Protein AF-A0A961G7U5-F1 (afdb_monomer_lite)

Structure (mmCIF, N/CA/C/O backbone):
data_AF-A0A961G7U5-F1
#
_entry.id   AF-A0A961G7U5-F1
#
loop_
_atom_site.group_PDB
_atom_site.id
_atom_site.type_symbol
_atom_site.label_atom_id
_atom_site.label_alt_id
_atom_site.label_comp_id
_atom_site.label_asym_id
_atom_site.label_entity_id
_atom_site.label_seq_id
_atom_site.pdbx_PDB_ins_code
_atom_site.Cartn_x
_atom_site.Cartn_y
_atom_site.Cartn_z
_atom_site.occupancy
_atom_site.B_iso_or_equiv
_atom_site.auth_seq_id
_atom_site.auth_comp_id
_atom_site.auth_asym_id
_atom_site.auth_atom_id
_atom_site.pdbx_PDB_model_num
ATOM 1 N N . PHE A 1 1 ? -13.640 0.425 8.055 1.00 95.06 1 PHE A N 1
ATOM 2 C CA . PHE A 1 1 ? -12.310 0.930 7.642 1.00 95.06 1 PHE A CA 1
ATOM 3 C C . PHE A 1 1 ? -12.146 0.727 6.143 1.00 95.06 1 PHE A C 1
ATOM 5 O O . PHE A 1 1 ? -12.747 -0.206 5.631 1.00 95.06 1 PHE A O 1
ATOM 12 N N . ALA A 1 2 ? -11.348 1.554 5.463 1.00 96.06 2 ALA A N 1
ATOM 13 C CA . ALA A 1 2 ? -11.071 1.445 4.027 1.00 96.06 2 ALA A CA 1
ATOM 14 C C . ALA A 1 2 ? -9.590 1.756 3.740 1.00 96.06 2 ALA A C 1
ATOM 16 O O . ALA A 1 2 ? -8.957 2.472 4.519 1.00 96.06 2 ALA A O 1
ATOM 17 N N . VAL A 1 3 ? -9.043 1.214 2.645 1.00 95.69 3 VAL A N 1
ATOM 18 C CA . VAL A 1 3 ? -7.662 1.438 2.170 1.00 95.69 3 VAL A CA 1
ATOM 19 C C . VAL A 1 3 ? -7.658 1.482 0.639 1.00 95.69 3 VAL A C 1
ATOM 21 O O . VAL A 1 3 ? -8.492 0.837 0.012 1.00 95.69 3 VAL A O 1
ATOM 24 N N . GLY A 1 4 ? -6.710 2.203 0.038 1.00 93.31 4 GLY A N 1
ATOM 25 C CA . GLY A 1 4 ? -6.544 2.286 -1.414 1.00 93.31 4 GLY A CA 1
ATOM 26 C C . GLY A 1 4 ? -7.451 3.336 -2.045 1.00 93.31 4 GLY A C 1
ATOM 27 O O . GLY A 1 4 ? -7.823 4.312 -1.392 1.00 93.31 4 GLY A O 1
ATOM 28 N N . ASP A 1 5 ? -7.814 3.136 -3.312 1.00 94.44 5 ASP A N 1
ATOM 29 C CA . ASP A 1 5 ? -8.534 4.142 -4.102 1.00 94.44 5 ASP A CA 1
ATOM 30 C C . ASP A 1 5 ? -9.893 4.518 -3.514 1.00 94.44 5 ASP A C 1
ATOM 32 O O . ASP A 1 5 ? -10.248 5.701 -3.480 1.00 94.44 5 ASP A O 1
ATOM 36 N N . VAL A 1 6 ? -10.596 3.520 -2.972 1.00 96.38 6 VAL A N 1
ATOM 37 C CA . VAL A 1 6 ? -11.895 3.677 -2.308 1.00 96.38 6 VAL A CA 1
ATOM 38 C C . VAL A 1 6 ? -11.808 4.511 -1.029 1.00 96.38 6 VAL A C 1
ATOM 40 O O . VAL A 1 6 ? -12.779 5.155 -0.649 1.00 96.38 6 VAL A O 1
ATOM 43 N N . ALA A 1 7 ? -10.650 4.534 -0.359 1.00 95.56 7 ALA A N 1
ATOM 44 C CA . ALA A 1 7 ? -10.489 5.291 0.878 1.00 95.56 7 ALA A CA 1
ATOM 45 C C . ALA A 1 7 ? -10.359 6.797 0.637 1.00 95.56 7 ALA A C 1
ATOM 47 O O . ALA A 1 7 ? -10.566 7.559 1.577 1.00 95.56 7 ALA A O 1
ATOM 48 N N . ALA A 1 8 ? -9.965 7.209 -0.579 1.00 94.00 8 ALA A N 1
ATOM 49 C CA . ALA A 1 8 ? -9.718 8.606 -0.946 1.00 94.00 8 ALA A CA 1
ATOM 50 C C . ALA A 1 8 ? -8.921 9.382 0.130 1.00 94.00 8 ALA A C 1
ATOM 52 O O . ALA A 1 8 ? -9.187 10.547 0.408 1.00 94.00 8 ALA A O 1
ATOM 53 N N . SER A 1 9 ? -7.951 8.709 0.759 1.00 92.31 9 SER A N 1
ATOM 54 C CA . SER A 1 9 ? -7.231 9.190 1.948 1.00 92.31 9 SER A CA 1
ATOM 55 C C . SER A 1 9 ? -6.320 10.389 1.692 1.00 92.31 9 SER A C 1
ATOM 57 O O . SER A 1 9 ? -5.897 11.059 2.629 1.00 92.31 9 SER A O 1
ATOM 59 N N . ASP A 1 10 ? -5.965 10.599 0.430 1.00 91.00 10 ASP A N 1
ATOM 60 C CA . ASP A 1 10 ? -5.032 11.600 -0.059 1.00 91.00 10 ASP A CA 1
ATOM 61 C C . ASP A 1 10 ? -5.234 11.773 -1.577 1.00 91.00 10 ASP A C 1
ATOM 63 O O . ASP A 1 10 ? -5.760 10.857 -2.221 1.00 91.00 10 ASP A O 1
ATOM 67 N N . PRO A 1 11 ? -4.798 12.897 -2.181 1.00 89.44 11 PRO A N 1
ATOM 68 C CA . PRO A 1 11 ? -4.981 13.155 -3.614 1.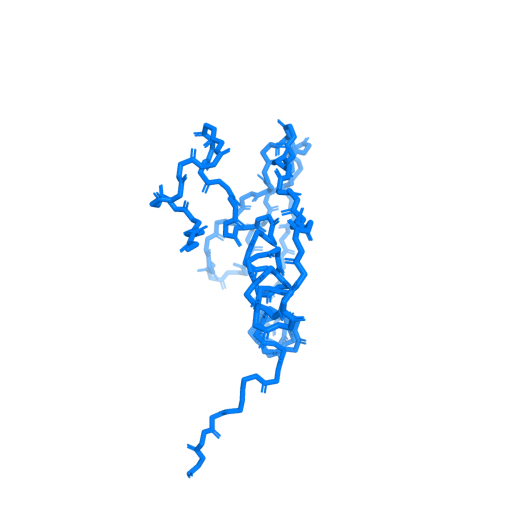00 89.44 11 PRO A CA 1
ATOM 69 C C . PRO A 1 11 ? -4.387 12.080 -4.535 1.00 89.44 11 PRO A C 1
ATOM 71 O O . PRO A 1 11 ? -4.915 11.835 -5.616 1.00 89.44 11 PRO A O 1
ATOM 74 N N . ASN A 1 12 ? -3.313 11.410 -4.101 1.00 88.00 12 ASN A N 1
ATOM 75 C CA . ASN A 1 12 ? -2.658 10.343 -4.862 1.00 88.00 12 ASN A CA 1
ATOM 76 C C . ASN A 1 12 ? -3.257 8.954 -4.585 1.00 88.00 12 ASN A C 1
ATOM 78 O O . ASN A 1 12 ? -2.732 7.959 -5.089 1.00 88.00 12 ASN A O 1
ATOM 82 N N . ARG A 1 13 ? -4.312 8.871 -3.760 1.00 90.81 13 ARG A N 1
ATOM 83 C CA . ARG A 1 13 ? -4.994 7.624 -3.383 1.00 90.81 13 ARG A CA 1
ATOM 84 C C . ARG A 1 13 ? -4.006 6.536 -2.949 1.00 90.81 13 ARG A C 1
ATOM 86 O O . ARG A 1 13 ? -4.028 5.389 -3.396 1.00 90.81 13 ARG A O 1
ATOM 93 N N . SER A 1 14 ? -3.060 6.920 -2.099 1.00 90.31 14 SER A N 1
ATOM 94 C CA . SER A 1 14 ? -1.810 6.182 -1.932 1.00 90.31 14 SER A CA 1
ATOM 95 C C . SER A 1 14 ? -1.771 5.262 -0.713 1.00 90.31 14 SER A C 1
ATOM 97 O O . SER A 1 14 ? -0.801 4.525 -0.555 1.00 90.31 14 SER A O 1
ATOM 99 N N . SER A 1 15 ? -2.806 5.235 0.132 1.00 93.44 15 SER A N 1
ATOM 100 C CA . SER A 1 15 ? -2.803 4.458 1.386 1.00 93.44 15 SER A CA 1
ATOM 101 C C . SER A 1 15 ? -2.508 2.962 1.224 1.00 93.44 15 SER A C 1
ATOM 103 O O . SER A 1 15 ? -1.883 2.386 2.110 1.00 93.44 15 SER A O 1
ATOM 105 N N . ALA A 1 16 ? -2.880 2.321 0.111 1.00 91.62 16 ALA A N 1
ATOM 106 C CA . ALA A 1 16 ? -2.506 0.923 -0.143 1.00 91.62 16 ALA A CA 1
ATOM 107 C C . ALA A 1 16 ? -0.988 0.748 -0.318 1.00 91.62 16 ALA A C 1
ATOM 109 O O . ALA A 1 16 ? -0.403 -0.185 0.225 1.00 91.6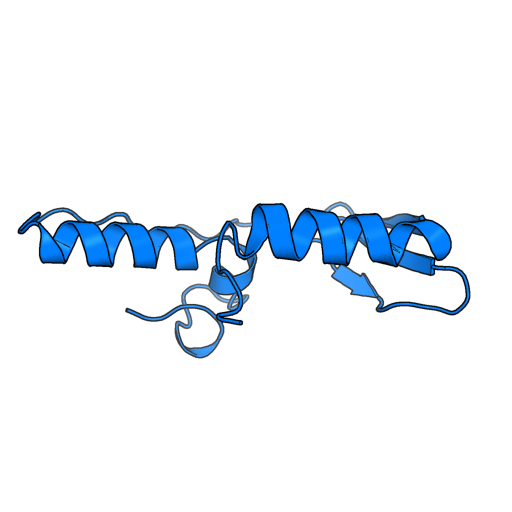2 16 ALA A O 1
ATOM 110 N N . ARG A 1 17 ? -0.352 1.685 -1.030 1.00 88.62 17 ARG A N 1
ATOM 111 C CA . ARG A 1 17 ? 1.095 1.702 -1.289 1.00 88.62 17 ARG A CA 1
ATOM 112 C C . ARG A 1 17 ? 1.865 2.148 -0.042 1.00 88.62 17 ARG A C 1
ATOM 114 O O . ARG A 1 17 ? 2.908 1.603 0.275 1.00 88.62 17 ARG A O 1
ATOM 121 N N . ASN A 1 18 ? 1.289 3.066 0.729 1.00 91.19 18 ASN A N 1
ATOM 122 C CA . ASN A 1 18 ? 1.889 3.690 1.908 1.00 91.19 18 ASN A CA 1
ATOM 123 C C . ASN A 1 18 ? 1.564 2.999 3.239 1.00 91.19 18 ASN A C 1
ATOM 125 O O . ASN A 1 18 ? 1.437 3.662 4.266 1.00 91.19 18 ASN A O 1
ATOM 129 N N . TRP A 1 19 ? 1.419 1.673 3.248 1.00 92.50 19 TRP A N 1
ATOM 130 C CA . TRP A 1 19 ? 1.213 0.890 4.479 1.00 92.50 19 TRP A CA 1
ATOM 131 C C . TRP A 1 19 ? -0.042 1.258 5.298 1.00 92.50 19 TRP A C 1
ATOM 133 O O . TRP A 1 19 ? -0.165 0.890 6.468 1.00 92.50 19 TRP A O 1
ATOM 143 N N . GLY A 1 20 ? -1.026 1.934 4.701 1.00 94.56 20 GLY A N 1
ATOM 144 C CA . GLY A 1 20 ? -2.281 2.310 5.357 1.00 94.56 20 GLY A CA 1
ATOM 145 C C . GLY A 1 20 ? -3.098 1.102 5.829 1.00 94.56 20 GLY A C 1
ATOM 146 O O . GLY A 1 20 ? -3.788 1.175 6.846 1.00 94.56 20 GLY A O 1
ATOM 147 N N . PHE A 1 21 ? -2.951 -0.052 5.171 1.00 93.56 21 PHE A N 1
ATOM 148 C CA . PHE A 1 21 ? -3.564 -1.305 5.618 1.00 93.56 21 PHE A CA 1
ATOM 149 C C . PHE A 1 21 ? -3.042 -1.783 6.978 1.00 93.56 21 PHE A C 1
ATOM 151 O O . PHE A 1 21 ? -3.811 -2.360 7.746 1.00 93.56 21 PHE A O 1
ATOM 158 N N . LEU A 1 22 ? -1.791 -1.478 7.344 1.00 93.69 22 LEU A N 1
ATOM 159 C CA . LEU A 1 22 ? -1.268 -1.789 8.678 1.00 93.69 22 LEU A CA 1
ATOM 160 C C . LEU A 1 22 ? -1.915 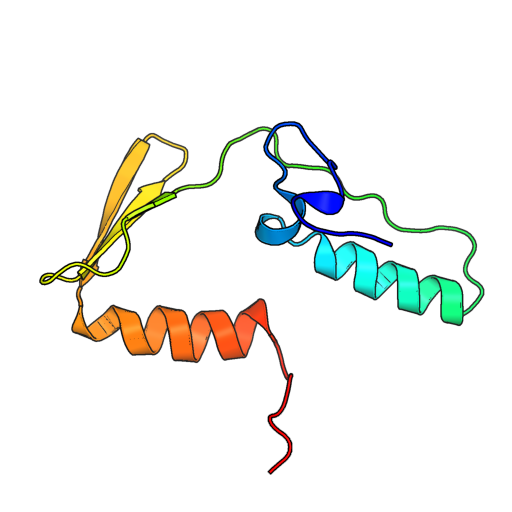-0.913 9.757 1.00 93.69 22 LEU A C 1
ATOM 162 O O . LEU A 1 22 ? -2.170 -1.384 10.867 1.00 93.69 22 LEU A O 1
ATOM 166 N N . VAL A 1 23 ? -2.228 0.347 9.435 1.00 96.31 23 VAL A N 1
ATOM 167 C CA . VAL A 1 23 ? -2.983 1.241 10.329 1.00 96.31 23 VAL A CA 1
ATOM 16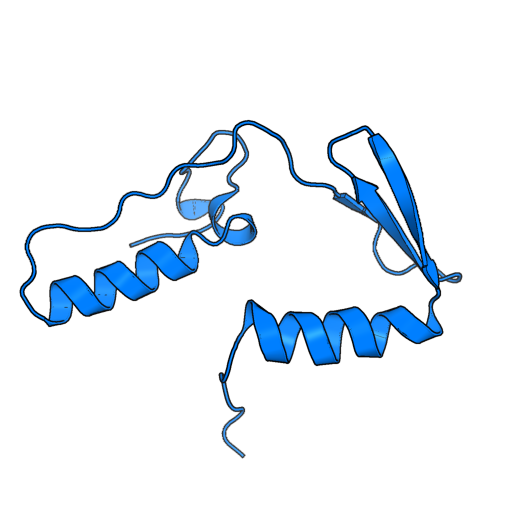8 C C . VAL A 1 23 ? -4.392 0.695 10.546 1.00 96.31 23 VAL A C 1
ATOM 170 O O . VAL A 1 23 ? -4.848 0.617 11.688 1.00 96.31 23 VAL A O 1
ATOM 173 N N . VAL A 1 24 ? -5.056 0.254 9.474 1.00 96.38 24 VAL A N 1
ATOM 174 C CA . VAL A 1 24 ? -6.376 -0.384 9.560 1.00 96.38 24 VAL A CA 1
ATOM 175 C C . VAL A 1 24 ? -6.326 -1.656 10.401 1.00 96.38 24 VAL A C 1
ATOM 177 O O . VAL A 1 24 ? -7.096 -1.762 11.352 1.00 96.38 24 VAL A O 1
ATOM 180 N N . ALA A 1 25 ? -5.398 -2.577 10.131 1.00 94.75 25 ALA A N 1
ATOM 181 C CA . ALA A 1 25 ? -5.257 -3.813 10.901 1.00 94.75 25 ALA A CA 1
ATOM 182 C C . ALA A 1 25 ? -5.025 -3.536 12.399 1.00 94.75 25 ALA A C 1
ATOM 184 O O . ALA A 1 25 ? -5.668 -4.138 13.264 1.00 94.75 25 ALA A O 1
ATOM 185 N N . ALA A 1 26 ? -4.159 -2.569 12.724 1.00 95.75 26 ALA A N 1
ATOM 186 C CA . ALA A 1 26 ? -3.915 -2.161 14.104 1.00 95.75 26 ALA A CA 1
ATOM 187 C C . ALA A 1 26 ? -5.172 -1.584 14.778 1.00 95.75 26 ALA A C 1
ATOM 189 O O . ALA A 1 26 ? -5.428 -1.888 15.945 1.00 95.75 26 ALA A O 1
ATOM 190 N N . ASN A 1 27 ? -5.957 -0.782 14.056 1.00 97.62 27 ASN A N 1
ATOM 191 C CA . ASN A 1 27 ? -7.173 -0.158 14.573 1.00 97.62 27 ASN A CA 1
ATOM 192 C C . ASN A 1 27 ? -8.329 -1.147 14.735 1.00 97.62 27 ASN A C 1
ATOM 194 O O . ASN A 1 27 ? -9.041 -1.061 15.730 1.00 97.62 27 ASN A O 1
ATOM 198 N N . VAL A 1 28 ? -8.483 -2.107 13.819 1.00 96.94 28 VAL A N 1
ATOM 199 C CA . VAL A 1 28 ? -9.446 -3.212 13.958 1.00 96.94 28 VAL A CA 1
ATOM 200 C C . VAL A 1 28 ? -9.167 -3.979 15.247 1.00 96.94 28 VAL A C 1
ATOM 202 O O . VAL A 1 28 ? -10.062 -4.139 16.072 1.00 96.94 28 VAL A O 1
ATOM 205 N N . ARG A 1 29 ? -7.906 -4.367 15.481 1.00 96.75 29 ARG A N 1
ATOM 206 C CA . ARG A 1 29 ? -7.506 -5.038 16.726 1.00 96.75 29 ARG A CA 1
ATOM 207 C C . ARG A 1 29 ? -7.749 -4.163 17.960 1.00 96.75 29 ARG A C 1
ATOM 209 O O . ARG A 1 29 ? -8.202 -4.663 18.983 1.00 96.75 29 ARG A O 1
ATOM 216 N N . ALA A 1 30 ? -7.446 -2.866 17.880 1.00 97.56 30 ALA A N 1
ATOM 217 C CA . ALA A 1 30 ? -7.645 -1.937 18.990 1.00 97.56 30 ALA A CA 1
ATOM 218 C C . ALA A 1 30 ? -9.131 -1.790 19.361 1.00 97.56 30 ALA A C 1
ATOM 220 O O . ALA A 1 30 ? -9.459 -1.881 20.545 1.00 97.56 30 ALA A O 1
ATOM 221 N N . LEU A 1 31 ? -10.014 -1.635 18.368 1.00 97.31 31 LEU A N 1
ATOM 222 C CA . LEU A 1 31 ? -11.463 -1.590 18.576 1.00 97.31 31 LEU A CA 1
ATOM 223 C C . LEU A 1 31 ? -11.992 -2.895 19.163 1.00 97.31 31 LEU A C 1
ATOM 225 O O . LEU A 1 31 ? -12.741 -2.851 20.132 1.00 97.31 31 LEU A O 1
ATOM 229 N N . ALA A 1 32 ? -11.552 -4.042 18.637 1.00 97.38 32 ALA A N 1
ATOM 230 C CA . ALA A 1 32 ? -11.928 -5.347 19.178 1.00 97.38 32 ALA A CA 1
ATOM 231 C C . ALA A 1 32 ? -11.505 -5.515 20.651 1.00 97.38 32 ALA A C 1
ATOM 233 O O . ALA A 1 32 ? -12.187 -6.182 21.416 1.00 97.38 32 ALA A O 1
ATOM 234 N N . SER A 1 33 ? -10.413 -4.863 21.070 1.00 97.31 33 SER A N 1
ATOM 235 C CA . SER A 1 33 ? -9.964 -4.811 22.472 1.00 97.31 33 SER A CA 1
ATOM 236 C C . SER A 1 33 ? -10.582 -3.677 23.312 1.00 97.31 33 SER A C 1
ATOM 238 O O . SER A 1 33 ? -10.093 -3.398 24.403 1.00 97.31 33 SER A O 1
ATOM 240 N N . GLY A 1 34 ? -11.593 -2.964 22.804 1.00 96.75 34 GLY A N 1
ATOM 241 C CA . GLY A 1 34 ? -12.283 -1.889 23.531 1.00 96.75 34 GLY A CA 1
ATOM 242 C C . GLY A 1 34 ? -11.508 -0.570 23.660 1.00 96.75 34 GLY A C 1
ATOM 243 O O . GLY A 1 34 ? -11.878 0.300 24.449 1.00 96.75 34 GLY A O 1
ATOM 244 N N . LYS A 1 35 ? -10.422 -0.368 22.901 1.00 96.19 35 LYS A N 1
ATOM 245 C CA . LYS A 1 35 ? -9.650 0.883 22.963 1.00 96.19 35 LYS A CA 1
ATOM 246 C C . LYS A 1 35 ? -10.385 2.019 22.257 1.00 96.19 35 LYS A C 1
ATOM 248 O O . LYS A 1 35 ? -10.816 1.881 21.117 1.00 96.19 35 LYS A O 1
ATOM 253 N N . ARG A 1 36 ? -10.418 3.193 22.898 1.00 89.56 36 ARG A N 1
ATOM 254 C CA . ARG A 1 36 ? -11.056 4.406 22.348 1.00 89.56 36 ARG A CA 1
ATOM 255 C C . ARG A 1 36 ? -10.169 5.210 21.392 1.00 89.56 36 ARG A C 1
ATOM 257 O O . ARG A 1 36 ? -10.687 5.938 20.554 1.00 89.56 36 ARG A O 1
ATOM 264 N N . ARG A 1 37 ? -8.838 5.116 21.508 1.00 94.75 37 ARG A N 1
ATOM 265 C CA . ARG A 1 37 ? -7.896 5.870 20.657 1.00 94.75 37 ARG A CA 1
ATOM 266 C C . ARG A 1 37 ? -7.378 4.993 19.523 1.00 94.75 37 ARG A C 1
ATOM 268 O O . ARG A 1 37 ? -6.750 3.965 19.769 1.00 94.75 37 ARG A O 1
ATOM 275 N N . LEU A 1 38 ? -7.613 5.442 18.293 1.00 96.88 38 LEU A N 1
ATOM 276 C CA . LEU A 1 38 ? -7.160 4.793 17.066 1.00 96.88 38 LEU A CA 1
ATOM 277 C C . LEU A 1 38 ? -5.973 5.540 16.459 1.00 96.88 38 LEU A C 1
ATOM 279 O O . LEU A 1 38 ? -5.818 6.750 16.629 1.00 96.88 38 LEU A O 1
ATOM 283 N N . ARG A 1 39 ? -5.128 4.810 15.735 1.00 96.31 39 ARG A N 1
ATOM 284 C CA . ARG A 1 39 ? -4.024 5.374 14.959 1.00 96.31 39 ARG A CA 1
ATOM 285 C C . ARG A 1 39 ? -4.574 6.131 13.755 1.00 96.31 39 ARG A C 1
ATOM 287 O O . ARG A 1 39 ? -5.517 5.673 13.109 1.00 96.31 39 ARG A O 1
ATOM 294 N N . ARG A 1 40 ? -3.953 7.262 13.430 1.00 95.12 40 ARG A N 1
ATOM 295 C CA . ARG A 1 40 ? -4.258 8.052 12.234 1.00 95.12 40 ARG A CA 1
ATOM 296 C C . ARG A 1 40 ? -3.239 7.732 11.144 1.00 95.12 40 ARG A C 1
ATOM 298 O O . ARG A 1 40 ? -2.048 7.646 11.425 1.00 95.12 40 ARG A O 1
ATOM 305 N N . PHE A 1 41 ? -3.718 7.550 9.921 1.00 94.81 41 PHE A N 1
ATOM 306 C CA . PHE A 1 41 ? -2.859 7.468 8.746 1.00 94.81 41 PHE A CA 1
ATOM 307 C C . PHE A 1 41 ? -2.467 8.883 8.304 1.00 94.81 41 PHE A C 1
ATOM 309 O O . PHE A 1 41 ? -3.317 9.771 8.285 1.00 94.81 41 PHE A O 1
ATOM 316 N N . SER A 1 42 ? -1.199 9.077 7.949 1.00 93.06 42 SER A N 1
ATOM 317 C CA . SER A 1 42 ? -0.706 10.293 7.302 1.00 93.06 42 SER A CA 1
ATOM 318 C C . SER A 1 42 ? -0.038 9.887 6.000 1.00 93.06 42 SER A C 1
ATOM 320 O O . SER A 1 42 ? 0.898 9.086 6.017 1.00 93.06 42 SER A O 1
ATOM 322 N N . ALA A 1 43 ? -0.525 10.420 4.883 1.00 89.88 43 ALA A N 1
ATOM 323 C CA . ALA A 1 43 ? 0.088 10.173 3.588 1.00 89.88 43 ALA A CA 1
ATOM 324 C C . ALA A 1 43 ? 1.433 10.914 3.487 1.00 89.88 43 ALA A C 1
ATOM 326 O O . ALA A 1 43 ? 1.537 12.048 3.966 1.00 89.88 43 ALA A O 1
ATOM 327 N N . PRO A 1 44 ? 2.463 10.313 2.869 1.00 85.81 44 PRO A N 1
ATOM 328 C CA . PRO A 1 44 ? 3.675 11.038 2.512 1.00 85.81 44 PRO A CA 1
ATOM 329 C C . PRO A 1 44 ? 3.374 12.166 1.525 1.00 85.81 44 PRO A C 1
ATOM 331 O O . PRO A 1 44 ? 2.500 12.037 0.668 1.00 85.81 44 PRO A O 1
ATOM 334 N N . SER A 1 45 ? 4.133 13.256 1.621 1.00 80.44 45 SER A N 1
ATOM 335 C CA . SER A 1 45 ? 4.012 14.402 0.712 1.00 80.44 45 SER A CA 1
ATOM 336 C C . SER A 1 45 ? 4.534 14.112 -0.696 1.00 80.44 45 SER A C 1
ATOM 338 O O . SER A 1 45 ? 4.089 14.736 -1.656 1.00 80.44 45 SER A O 1
ATOM 340 N N . GLN A 1 46 ? 5.461 13.161 -0.824 1.00 74.38 46 GLN A N 1
ATOM 341 C CA . GLN A 1 46 ? 6.115 12.826 -2.083 1.00 74.38 46 GLN A CA 1
ATOM 342 C C . GLN A 1 46 ? 5.466 11.622 -2.757 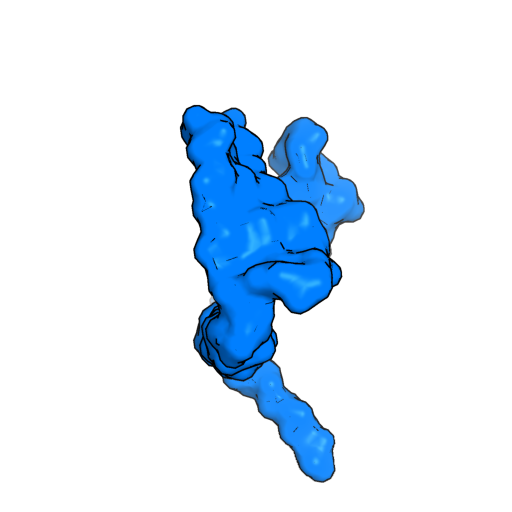1.00 74.38 46 GLN A C 1
ATOM 344 O O . GLN A 1 46 ? 5.053 10.655 -2.108 1.00 74.38 46 GLN A O 1
ATOM 349 N N . ARG A 1 47 ? 5.412 11.673 -4.091 1.00 71.31 47 ARG A N 1
ATOM 350 C CA . ARG A 1 47 ? 5.015 10.519 -4.896 1.00 71.31 47 ARG A CA 1
ATOM 351 C C . ARG A 1 47 ? 6.041 9.408 -4.721 1.00 71.31 47 ARG A C 1
ATOM 353 O O . ARG A 1 47 ? 7.235 9.657 -4.589 1.00 71.31 47 ARG A O 1
ATOM 360 N N . TRP A 1 48 ? 5.557 8.174 -4.716 1.00 71.62 48 TRP A N 1
ATOM 361 C CA . TRP A 1 48 ? 6.439 7.019 -4.776 1.00 71.62 48 TRP A CA 1
ATOM 362 C C . TRP A 1 48 ? 7.142 6.947 -6.120 1.00 71.62 48 TRP A C 1
ATOM 364 O O . TRP A 1 48 ? 6.668 7.486 -7.122 1.00 71.62 48 TRP A O 1
ATOM 374 N N . GLY A 1 49 ? 8.243 6.208 -6.116 1.00 77.56 49 GLY A N 1
ATOM 375 C CA . GLY A 1 49 ? 8.818 5.707 -7.339 1.00 77.56 49 GLY A CA 1
ATOM 376 C C . GLY A 1 49 ? 7.813 4.875 -8.139 1.00 77.56 49 GLY A C 1
ATOM 377 O O . GLY A 1 49 ? 6.922 4.243 -7.564 1.00 77.56 49 GLY A O 1
ATOM 378 N N . SER A 1 50 ? 7.934 4.885 -9.462 1.00 83.88 50 SER A N 1
ATOM 379 C CA . SER A 1 50 ? 7.123 4.051 -10.348 1.00 83.88 50 SER A CA 1
ATOM 380 C C . SER A 1 50 ? 7.936 2.869 -10.854 1.00 83.88 50 SER A C 1
ATOM 382 O O . SER A 1 50 ? 9.158 2.915 -10.955 1.00 83.88 50 SER A O 1
ATOM 384 N N . ILE A 1 51 ? 7.248 1.781 -11.168 1.00 86.25 51 ILE A N 1
ATOM 385 C CA . ILE A 1 51 ? 7.857 0.612 -11.785 1.00 86.25 51 ILE A CA 1
ATOM 386 C C . ILE A 1 51 ? 7.266 0.502 -13.181 1.00 86.25 51 ILE A C 1
ATOM 388 O O . ILE A 1 51 ? 6.051 0.360 -13.326 1.00 86.25 51 ILE A O 1
ATOM 392 N N . LEU A 1 52 ? 8.117 0.551 -14.200 1.00 83.94 52 LEU A N 1
ATOM 393 C CA . LEU A 1 52 ? 7.735 0.083 -15.524 1.00 83.94 52 LEU A CA 1
ATOM 394 C C . LEU A 1 52 ? 7.860 -1.439 -15.479 1.00 83.94 52 LEU A C 1
ATOM 396 O O . LEU A 1 52 ? 8.943 -1.949 -15.191 1.00 83.94 52 LEU A O 1
ATOM 400 N N . GLY A 1 53 ? 6.727 -2.130 -15.656 1.00 76.88 53 GLY A N 1
ATOM 401 C CA . GLY A 1 53 ? 6.580 -3.575 -15.443 1.00 76.88 53 GLY A CA 1
ATOM 402 C C . GLY A 1 53 ? 7.641 -4.426 -16.147 1.00 76.88 53 GLY A C 1
ATOM 403 O O . GLY A 1 53 ? 8.391 -3.926 -16.980 1.00 76.88 53 GLY A O 1
ATOM 404 N N . ALA A 1 54 ? 7.721 -5.715 -15.805 1.00 80.38 54 ALA A N 1
ATOM 405 C CA . ALA A 1 54 ? 8.811 -6.586 -16.251 1.00 80.38 54 ALA A CA 1
ATOM 406 C C . ALA A 1 54 ? 9.019 -6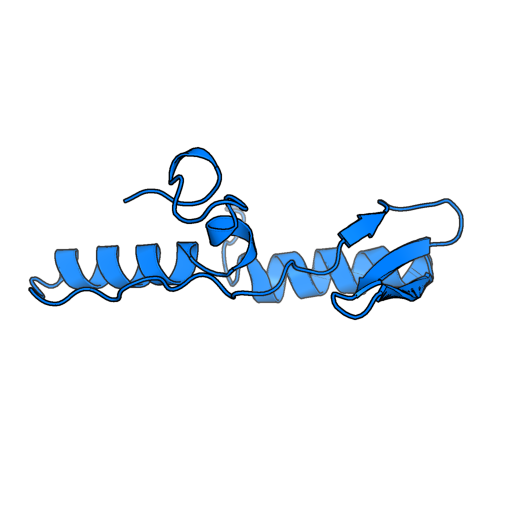.526 -17.778 1.00 80.38 54 ALA A C 1
ATOM 408 O O . ALA A 1 54 ? 8.134 -6.873 -18.556 1.00 80.38 54 ALA A O 1
ATOM 409 N N . GLN A 1 55 ? 10.195 -6.054 -18.183 1.00 87.06 55 GLN A N 1
ATOM 410 C CA . GLN A 1 55 ? 10.666 -5.966 -19.560 1.00 87.06 55 GLN A CA 1
ATOM 411 C C . GLN A 1 55 ? 11.516 -7.197 -19.907 1.00 87.06 55 GLN A C 1
ATOM 413 O O . GLN A 1 55 ? 11.868 -8.007 -19.042 1.00 87.06 55 GLN A O 1
ATOM 418 N N . SER A 1 56 ? 11.887 -7.333 -21.183 1.00 86.44 56 SER A N 1
ATOM 419 C CA . SER A 1 56 ? 12.729 -8.435 -21.669 1.00 86.44 56 SER A CA 1
ATOM 420 C C . SER A 1 56 ? 14.075 -8.532 -20.941 1.00 86.44 56 SER A C 1
ATOM 422 O O . SER A 1 56 ? 14.549 -9.644 -20.698 1.00 86.44 56 SER A O 1
ATOM 424 N N . ASP A 1 57 ? 14.642 -7.391 -20.554 1.00 87.69 57 ASP A N 1
ATOM 425 C CA . ASP A 1 57 ? 15.954 -7.218 -19.928 1.00 87.69 57 ASP A CA 1
ATOM 426 C C . ASP A 1 57 ? 15.895 -6.968 -18.407 1.00 87.69 57 ASP A C 1
ATOM 428 O O . ASP A 1 57 ? 16.927 -6.917 -17.735 1.00 87.69 57 ASP A O 1
ATOM 432 N N . GLY A 1 58 ? 14.700 -6.856 -17.820 1.00 88.81 58 GLY A N 1
ATOM 433 C CA . GLY A 1 58 ? 14.527 -6.698 -16.376 1.00 88.81 58 GLY A CA 1
ATOM 434 C C . GLY A 1 58 ? 13.418 -5.730 -16.000 1.00 88.81 58 GLY A C 1
ATOM 435 O O . GLY A 1 58 ? 12.483 -5.513 -16.757 1.00 88.81 58 GLY A O 1
ATOM 436 N N . LEU A 1 59 ? 13.506 -5.150 -14.810 1.00 91.12 59 LEU A N 1
ATOM 437 C CA . LEU A 1 59 ? 12.498 -4.244 -14.276 1.00 91.12 59 LEU A CA 1
ATOM 438 C C . LEU A 1 59 ? 13.088 -2.853 -14.072 1.00 91.12 59 LEU A C 1
ATOM 440 O O . LEU A 1 59 ? 14.085 -2.706 -13.366 1.00 91.12 59 LEU A O 1
ATOM 444 N N . LEU A 1 60 ? 12.465 -1.839 -14.668 1.00 91.69 60 LEU A N 1
ATOM 445 C CA . LEU A 1 60 ? 12.909 -0.459 -14.523 1.00 91.69 60 LEU A CA 1
ATOM 446 C C . LEU A 1 60 ? 12.129 0.213 -13.391 1.00 91.69 60 LEU A C 1
ATOM 448 O O . LEU A 1 60 ? 10.903 0.315 -13.432 1.00 91.69 60 LEU A O 1
ATOM 452 N N . VAL A 1 61 ? 12.858 0.661 -12.376 1.00 90.12 61 VAL A N 1
ATOM 453 C CA . VAL A 1 61 ? 12.330 1.339 -11.195 1.00 90.12 61 VAL A CA 1
ATOM 454 C C . VAL A 1 61 ? 12.759 2.796 -11.254 1.00 90.12 61 VAL A C 1
ATOM 456 O O . VAL A 1 61 ? 13.948 3.105 -11.261 1.00 90.12 61 VAL A O 1
ATOM 459 N N . PHE A 1 62 ? 11.790 3.694 -11.281 1.00 89.12 62 PHE A N 1
ATOM 460 C CA . PHE A 1 62 ? 11.987 5.128 -11.156 1.00 89.12 62 PHE A CA 1
ATOM 461 C C . PHE A 1 62 ? 11.836 5.503 -9.697 1.00 89.12 62 PHE A C 1
ATOM 463 O O . PHE A 1 62 ? 10.870 5.105 -9.061 1.00 89.12 62 PHE A O 1
ATOM 470 N N . GLN A 1 63 ? 12.777 6.256 -9.156 1.00 85.75 63 GLN A N 1
ATOM 471 C CA . GLN A 1 63 ? 12.744 6.752 -7.791 1.00 85.75 63 GLN A CA 1
ATOM 472 C C . GLN A 1 63 ? 12.000 8.096 -7.723 1.00 85.75 63 GLN A C 1
ATOM 474 O O . GLN A 1 63 ? 11.886 8.790 -8.737 1.00 85.75 63 GLN A O 1
ATOM 479 N N . PRO A 1 64 ? 11.507 8.501 -6.537 1.00 81.69 64 PRO A N 1
ATOM 480 C CA . PRO A 1 64 ? 10.880 9.811 -6.345 1.00 81.69 64 PRO A CA 1
ATOM 481 C C . PRO A 1 64 ? 11.762 10.998 -6.756 1.00 81.69 64 PRO A C 1
ATOM 483 O O . PRO A 1 64 ? 11.243 12.049 -7.114 1.00 81.69 64 PRO A O 1
ATOM 486 N N . ASP A 1 65 ? 13.087 10.831 -6.708 1.00 84.00 65 ASP A N 1
ATOM 487 C CA . ASP A 1 65 ? 14.081 11.838 -7.097 1.00 84.00 65 ASP A CA 1
ATOM 488 C C . ASP A 1 65 ? 14.356 11.878 -8.615 1.00 84.00 65 ASP A C 1
ATOM 490 O O . ASP A 1 65 ? 15.239 12.603 -9.066 1.00 84.00 65 ASP A O 1
ATOM 494 N N . GLY A 1 66 ? 13.610 11.099 -9.407 1.00 83.31 66 GLY A N 1
ATOM 495 C CA . GLY A 1 66 ? 13.718 11.039 -10.864 1.00 83.31 66 GLY A CA 1
ATOM 496 C C . GLY A 1 66 ? 14.784 10.074 -11.387 1.00 83.31 66 GLY A C 1
ATOM 497 O O . GLY A 1 66 ? 14.852 9.852 -12.596 1.00 83.31 66 GLY A O 1
ATOM 498 N N . LYS A 1 67 ? 15.596 9.455 -10.521 1.00 89.06 67 LYS A N 1
ATOM 499 C CA . LYS A 1 67 ? 16.596 8.475 -10.965 1.00 89.06 67 LYS A CA 1
ATOM 500 C C . LYS A 1 67 ? 15.936 7.170 -11.384 1.00 89.06 67 LYS A C 1
ATOM 502 O O . LYS A 1 67 ? 15.036 6.678 -10.709 1.00 89.06 67 LYS A O 1
ATOM 507 N N . ALA A 1 68 ? 16.446 6.558 -12.445 1.00 90.12 68 ALA A N 1
ATOM 508 C CA . ALA A 1 68 ? 16.037 5.226 -12.869 1.00 90.12 68 ALA A CA 1
ATOM 509 C C . ALA A 1 68 ? 17.105 4.190 -12.493 1.00 90.12 68 ALA A C 1
ATOM 511 O O . ALA A 1 68 ? 18.295 4.405 -12.712 1.00 90.12 68 ALA A O 1
ATOM 512 N N . MET A 1 69 ? 16.676 3.054 -11.949 1.00 90.81 69 MET A N 1
ATOM 513 C CA . MET A 1 69 ? 17.515 1.882 -11.714 1.00 90.81 69 MET A CA 1
ATOM 514 C C . MET A 1 69 ? 16.884 0.654 -12.360 1.00 90.81 69 MET A C 1
ATOM 516 O O . MET A 1 69 ? 15.664 0.497 -12.358 1.00 90.81 69 MET A O 1
ATOM 520 N N . ARG A 1 70 ? 17.714 -0.239 -12.897 1.00 90.44 70 ARG A N 1
ATOM 521 C CA . ARG A 1 70 ? 17.250 -1.481 -13.513 1.00 90.44 70 ARG A CA 1
ATOM 522 C C . ARG A 1 70 ? 17.600 -2.666 -12.628 1.00 90.44 70 ARG A C 1
ATOM 524 O O . ARG A 1 70 ? 18.767 -2.893 -12.329 1.00 90.44 70 ARG A O 1
ATOM 531 N N . VAL A 1 71 ? 16.586 -3.435 -12.248 1.00 89.69 71 VAL A N 1
ATOM 532 C CA . VAL A 1 71 ? 16.763 -4.749 -11.627 1.00 89.69 71 VAL A CA 1
ATOM 533 C C . VAL A 1 71 ? 16.859 -5.785 -12.752 1.00 89.69 71 VAL A C 1
ATOM 535 O O . VAL A 1 71 ? 15.903 -5.914 -13.520 1.00 89.69 71 VAL A O 1
ATOM 538 N N . PRO A 1 72 ? 17.976 -6.520 -12.891 1.00 89.88 72 PRO A N 1
ATOM 539 C CA . PRO A 1 72 ? 18.131 -7.534 -13.931 1.00 89.88 72 PRO A CA 1
ATOM 540 C C . PRO A 1 72 ? 17.056 -8.621 -13.847 1.00 89.88 72 PRO A C 1
ATOM 542 O O . PRO A 1 72 ? 16.702 -9.066 -12.754 1.00 89.88 72 PRO A O 1
ATOM 545 N N . ARG A 1 73 ? 16.578 -9.102 -15.001 1.00 89.31 73 ARG A N 1
ATOM 546 C CA . ARG A 1 73 ? 15.495 -10.101 -15.096 1.00 89.31 73 ARG A CA 1
ATOM 547 C C . ARG A 1 73 ? 15.653 -11.333 -14.185 1.00 89.31 73 ARG A C 1
ATOM 549 O O . ARG A 1 73 ? 14.663 -11.677 -13.541 1.00 89.31 73 ARG A O 1
ATOM 556 N N . PRO A 1 74 ? 16.834 -11.972 -14.058 1.00 89.00 74 PRO A N 1
ATOM 557 C CA . PRO A 1 74 ? 16.990 -13.147 -13.194 1.00 89.00 74 PRO A CA 1
ATOM 558 C C . PRO A 1 74 ? 16.735 -12.854 -11.710 1.00 89.00 74 PRO A C 1
ATOM 560 O O . PRO A 1 74 ? 16.376 -13.753 -10.957 1.00 89.00 74 PRO A O 1
ATOM 563 N N . LEU A 1 75 ? 16.898 -11.596 -11.290 1.00 88.38 75 LEU A N 1
ATOM 564 C CA . LEU A 1 75 ? 16.702 -11.171 -9.907 1.00 88.38 75 LEU A CA 1
ATOM 565 C C . LEU A 1 75 ? 15.269 -10.714 -9.621 1.00 88.38 75 LEU A C 1
ATOM 567 O O . LEU A 1 75 ? 14.890 -10.639 -8.457 1.00 88.38 75 LEU A O 1
ATOM 571 N N . VAL A 1 76 ? 14.457 -10.433 -10.647 1.00 85.56 76 VAL A N 1
ATOM 572 C CA . VAL A 1 76 ? 13.085 -9.928 -10.468 1.00 85.56 76 VAL A CA 1
ATOM 573 C C . VAL A 1 76 ? 12.233 -10.928 -9.690 1.00 85.56 76 VAL A C 1
ATOM 575 O O . VAL A 1 76 ? 11.631 -10.548 -8.690 1.00 85.56 76 VAL A O 1
ATOM 578 N N . GLN A 1 77 ? 12.210 -12.198 -10.104 1.00 85.38 77 GLN A N 1
ATOM 579 C CA . GLN A 1 77 ? 11.404 -13.232 -9.448 1.00 85.38 77 GLN A CA 1
ATOM 580 C C . GLN A 1 77 ? 11.755 -13.410 -7.955 1.00 85.38 77 GLN A C 1
ATOM 582 O O . GLN A 1 77 ? 10.874 -13.183 -7.121 1.00 85.38 77 GLN A O 1
ATOM 587 N N . PRO A 1 78 ? 13.012 -13.730 -7.584 1.00 86.12 78 PRO A N 1
ATOM 588 C CA . PRO A 1 78 ? 13.353 -13.974 -6.183 1.00 86.12 78 PRO A CA 1
ATOM 589 C C . PRO A 1 78 ? 13.245 -12.714 -5.312 1.00 86.12 78 PRO A C 1
ATOM 591 O O . PRO A 1 78 ? 12.820 -12.787 -4.161 1.00 86.12 78 PRO A O 1
ATOM 594 N N . LEU A 1 79 ? 13.600 -11.537 -5.842 1.00 85.94 79 LEU A N 1
ATOM 595 C CA . LEU A 1 79 ? 13.598 -10.300 -5.060 1.00 85.94 79 LEU A CA 1
ATOM 596 C C . LEU A 1 79 ? 12.179 -9.758 -4.832 1.00 85.94 79 LEU A C 1
ATOM 598 O O . LEU A 1 79 ? 11.824 -9.399 -3.708 1.00 85.94 79 LEU A O 1
ATOM 602 N N . LEU A 1 80 ? 11.365 -9.656 -5.887 1.00 83.25 80 LEU A N 1
ATOM 603 C CA . LEU A 1 80 ? 10.046 -9.027 -5.781 1.00 83.25 80 LEU A CA 1
ATOM 604 C C . LEU A 1 80 ? 8.975 -9.986 -5.299 1.00 83.25 80 LEU A C 1
ATOM 606 O O . LEU A 1 80 ? 8.209 -9.634 -4.405 1.00 83.25 80 LEU A O 1
ATOM 610 N N . PHE A 1 81 ? 8.893 -11.174 -5.887 1.00 81.12 81 PHE A N 1
ATOM 611 C CA . PHE A 1 81 ? 7.791 -12.075 -5.581 1.00 81.12 81 PHE A CA 1
ATOM 612 C C . PHE A 1 81 ? 8.089 -12.889 -4.326 1.00 81.12 81 PHE A C 1
ATOM 614 O O . PHE A 1 81 ? 7.325 -12.829 -3.360 1.00 81.12 81 PHE A O 1
ATOM 621 N N . ASP A 1 82 ? 9.229 -13.575 -4.297 1.00 82.44 82 ASP A N 1
ATOM 622 C CA . ASP A 1 82 ? 9.507 -14.521 -3.216 1.00 82.44 82 ASP A CA 1
ATOM 623 C C . ASP A 1 82 ? 9.875 -13.804 -1.911 1.00 82.44 82 ASP A C 1
ATOM 625 O O . ASP A 1 82 ? 9.379 -14.163 -0.842 1.00 82.44 82 ASP A O 1
ATOM 629 N N . LEU A 1 83 ? 10.696 -12.752 -1.987 1.00 85.19 83 LEU A N 1
ATOM 630 C CA . LEU A 1 83 ? 11.087 -11.982 -0.810 1.00 85.19 83 LEU A CA 1
ATOM 631 C C . LEU A 1 83 ? 10.085 -10.866 -0.488 1.00 85.19 83 LEU A C 1
ATOM 633 O O . LEU A 1 83 ? 9.464 -10.881 0.574 1.00 85.19 83 LEU A O 1
ATOM 637 N N . TYR A 1 84 ? 9.920 -9.874 -1.367 1.00 85.06 84 TYR A N 1
ATOM 638 C CA . TYR A 1 84 ? 9.149 -8.678 -1.013 1.00 85.06 84 TYR A CA 1
ATOM 639 C C . TYR A 1 84 ? 7.655 -8.971 -0.809 1.00 85.06 84 TYR A C 1
ATOM 641 O O . TYR A 1 84 ? 7.110 -8.643 0.248 1.00 85.06 84 TYR A O 1
ATOM 649 N N . LEU A 1 85 ? 6.976 -9.612 -1.767 1.00 84.38 85 LEU A N 1
ATOM 650 C CA . LEU A 1 85 ? 5.537 -9.860 -1.641 1.00 84.38 85 LEU A CA 1
ATOM 651 C C . LEU A 1 85 ? 5.228 -10.838 -0.505 1.00 84.38 85 LEU A C 1
ATOM 653 O O . LEU A 1 85 ? 4.447 -10.506 0.389 1.00 84.38 85 LEU A O 1
ATOM 657 N N . HIS A 1 86 ? 5.838 -12.023 -0.501 1.00 80.81 86 HIS A N 1
ATOM 658 C CA . HIS A 1 86 ? 5.492 -13.043 0.492 1.00 80.81 86 HIS A CA 1
ATOM 659 C C . HIS A 1 86 ? 6.028 -12.720 1.891 1.00 80.81 86 HIS A C 1
ATOM 661 O O . HIS A 1 86 ? 5.282 -12.814 2.872 1.00 80.81 86 HIS A O 1
ATOM 667 N N . ALA A 1 87 ? 7.300 -12.325 2.009 1.00 79.94 87 ALA A N 1
ATOM 668 C CA . ALA A 1 87 ? 7.928 -12.156 3.316 1.00 79.94 87 ALA A CA 1
ATOM 669 C C . ALA A 1 87 ? 7.678 -10.778 3.944 1.00 79.94 87 ALA A C 1
ATOM 671 O O . ALA A 1 87 ? 7.662 -10.692 5.172 1.00 79.94 87 ALA A O 1
ATOM 672 N N . LEU A 1 88 ? 7.470 -9.714 3.154 1.00 84.69 88 LEU A N 1
ATOM 673 C CA . LEU A 1 88 ? 7.314 -8.347 3.675 1.00 84.69 88 LEU A CA 1
ATOM 674 C C . LEU A 1 88 ? 5.883 -7.804 3.561 1.00 84.69 88 LEU A C 1
ATOM 676 O O . LEU A 1 88 ? 5.360 -7.290 4.552 1.00 84.69 88 LEU A O 1
ATOM 680 N N . LEU A 1 89 ? 5.251 -7.902 2.386 1.00 85.19 89 LEU A N 1
ATOM 681 C CA . LEU A 1 89 ? 3.928 -7.312 2.161 1.00 85.19 89 LEU A CA 1
ATOM 682 C C . LEU A 1 89 ? 2.820 -8.145 2.816 1.00 85.19 89 LEU A C 1
ATOM 684 O O . LEU A 1 89 ? 2.054 -7.625 3.626 1.00 85.19 89 LEU A O 1
ATOM 688 N N . TYR A 1 90 ? 2.751 -9.438 2.495 1.00 83.06 90 TYR A N 1
ATOM 689 C CA . TYR A 1 90 ? 1.701 -10.327 2.997 1.00 83.06 90 TYR A CA 1
ATOM 690 C C . TYR A 1 90 ? 2.016 -10.956 4.352 1.00 83.06 90 TYR A C 1
ATOM 692 O O . TYR A 1 90 ? 1.092 -11.420 5.014 1.00 83.06 90 TYR A O 1
ATOM 700 N N . ARG A 1 91 ? 3.290 -10.978 4.768 1.00 74.50 91 ARG A N 1
ATOM 701 C CA . ARG A 1 91 ? 3.775 -11.423 6.089 1.00 74.50 91 ARG A CA 1
ATOM 702 C C . ARG A 1 91 ? 2.905 -12.485 6.763 1.00 74.50 91 ARG A C 1
ATOM 704 O O . ARG A 1 91 ? 2.138 -12.202 7.682 1.00 74.50 91 ARG A O 1
ATOM 711 N N . GLY A 1 92 ? 3.084 -13.736 6.351 1.00 67.94 92 GLY A N 1
ATOM 712 C CA . GLY A 1 92 ? 2.504 -14.872 7.067 1.00 67.94 92 GLY A CA 1
ATOM 713 C C . GLY A 1 92 ? 1.048 -15.187 6.724 1.00 67.94 92 GLY A C 1
ATOM 714 O O . GLY A 1 92 ? 0.461 -16.031 7.401 1.00 67.94 92 GLY A O 1
ATOM 715 N N . VAL A 1 93 ? 0.483 -14.599 5.660 1.00 74.44 93 VAL A N 1
ATOM 716 C CA . VAL A 1 93 ? -0.664 -15.206 4.966 1.00 74.44 93 VAL A CA 1
ATOM 717 C C . VAL A 1 93 ? -0.195 -16.548 4.406 1.00 74.44 93 VAL A C 1
ATOM 719 O O . VAL A 1 93 ? 0.541 -16.615 3.426 1.00 74.44 93 VAL A O 1
ATOM 722 N N . ARG A 1 94 ? -0.564 -17.631 5.089 1.00 73.88 94 ARG A N 1
ATOM 723 C CA . ARG A 1 94 ? -0.278 -18.992 4.635 1.00 73.88 94 ARG A CA 1
ATOM 724 C C . ARG A 1 94 ? -1.384 -19.393 3.675 1.00 73.88 94 ARG A C 1
ATOM 726 O O . ARG A 1 94 ? -2.559 -19.296 4.029 1.00 73.88 94 ARG A O 1
ATOM 733 N N . HIS A 1 95 ? -1.023 -19.885 2.496 1.00 64.50 95 HIS A N 1
ATOM 734 C CA . HIS A 1 95 ? -1.978 -20.660 1.717 1.00 64.50 95 HIS A CA 1
ATOM 735 C C . HIS A 1 95 ? -2.365 -21.887 2.543 1.00 64.50 95 HIS A C 1
ATOM 737 O O . HIS A 1 95 ? -1.502 -22.645 2.992 1.00 64.50 95 HIS A O 1
ATOM 743 N N . ARG A 1 96 ? -3.665 -22.039 2.800 1.00 60.47 96 ARG A N 1
ATOM 744 C CA . ARG A 1 96 ? -4.208 -23.276 3.354 1.00 60.47 96 ARG A CA 1
ATOM 745 C C . ARG A 1 96 ? -3.976 -24.342 2.280 1.00 60.47 96 ARG A C 1
ATOM 747 O O . ARG A 1 96 ? -4.488 -24.182 1.175 1.00 60.47 96 ARG A O 1
ATOM 754 N N . ARG A 1 97 ? -3.104 -25.311 2.571 1.00 50.84 97 ARG A N 1
ATOM 755 C CA . ARG A 1 97 ? -2.999 -26.531 1.764 1.00 50.84 97 ARG A CA 1
ATOM 756 C C . ARG A 1 97 ? -4.276 -27.342 1.914 1.00 50.84 97 ARG A C 1
ATOM 758 O O . ARG A 1 97 ? -4.865 -27.271 3.020 1.00 50.84 97 ARG A O 1
#

Secondary structure (DSSP, 8-state):
---SGGGT-STT--TTTTTHHHHHHHHHHHHHTT-S--PPP---SSPPPEEEEEETTEEEEE-TTS-EEEEEHHHHIIIIIIIIIIIIISTT-----

Sequence (97 aa):
FAVGDVAASDPNRSSARNWGFLVVAANVRALASGKRRLRRFSAPSQRWGSILGAQSDGLLVFQPDGKAMRVPRPLVQPLLFDLYLHALLYRGVRHRR

Radius of gyration: 16.72 Å; chains: 1; bounding box: 30×41×45 Å

pLDDT: mean 87.62, std 8.59, range [50.84, 97.62]

Foldseek 3Di:
DDAAPVVPLDPVSCRLVVVVVVQVVQQVVCVVVVHPDGDDDDDDPFDAWDWPPADPQAIWTAGSVRDIDGDGNVVCCCPPPVPPVDCPVVNPPDDDD